Protein AF-W0E7R6-F1 (afdb_monomer)

Solvent-accessible surface area (backbone atoms only — not comparable to full-atom values): 9483 Å² total; per-residue (Å²): 138,83,88,79,89,76,79,80,76,83,87,79,78,80,68,83,80,80,85,75,80,86,78,74,69,91,85,63,56,44,50,72,68,55,44,54,51,29,25,47,52,13,27,52,51,35,54,51,39,49,75,72,66,55,73,64,47,74,56,85,66,81,79,72,87,67,86,76,75,93,72,76,74,53,63,66,50,44,25,58,71,44,49,70,59,54,39,15,48,27,22,20,48,49,38,20,30,76,75,73,31,40,31,36,28,52,59,56,49,50,50,53,31,33,68,71,40,60,88,31,48,89,31,56,47,56,59,77,74,78,72,80,72,61,76,84,70,64,71,76,74,82,77,77,77,81,83,77,81,80,128

Nearest PDB structures (foldseek):
  1j33-assembly1_A-2  TM=8.269E-01  e=1.318E-03  Thermus thermophilus HB8
  1wx1-assembly1_B  TM=8.005E-01  e=2.450E-03  Thermus thermophilus HB8
  1jh8-assembly1_A  TM=7.109E-01  e=4.554E-03  Salmonella enterica
  4hdr-assembly2_C  TM=8.145E-01  e=2.470E-02  Sporomusa ovata
  1d0s-assembly1_A  TM=7.111E-01  e=1.256E-02  Salmonella enterica subsp. enterica serovar Typhimurium

Structure (mmCIF, N/CA/C/O backbone):
data_AF-W0E7R6-F1
#
_entry.id   AF-W0E7R6-F1
#
loop_
_atom_site.group_PDB
_atom_site.id
_atom_site.type_symbol
_atom_site.label_atom_id
_atom_site.label_alt_id
_atom_site.label_comp_id
_atom_site.label_asym_id
_atom_site.label_entity_id
_atom_site.label_seq_id
_atom_site.pdbx_PDB_ins_code
_atom_site.Cartn_x
_atom_site.Cartn_y
_atom_site.Cartn_z
_atom_site.occupancy
_atom_site.B_iso_or_equiv
_atom_site.auth_seq_id
_atom_site.auth_comp_id
_atom_site.auth_asym_id
_atom_site.auth_atom_id
_atom_site.pdbx_PDB_model_num
ATOM 1 N N . MET A 1 1 ? -29.277 -18.751 40.212 1.00 41.56 1 MET A N 1
ATOM 2 C CA . MET A 1 1 ? -27.862 -18.959 39.839 1.00 41.56 1 MET A CA 1
ATOM 3 C C . MET A 1 1 ? -27.821 -19.212 38.341 1.00 41.56 1 MET A C 1
ATOM 5 O O . MET A 1 1 ? -28.223 -20.283 37.914 1.00 41.56 1 MET A O 1
ATOM 9 N N . THR A 1 2 ? -27.460 -18.199 37.554 1.00 56.56 2 THR A N 1
ATOM 10 C CA . THR A 1 2 ? -27.067 -18.330 36.137 1.00 56.56 2 THR A CA 1
ATOM 11 C C . THR A 1 2 ? -25.556 -18.601 36.065 1.00 56.56 2 THR A C 1
ATOM 13 O O . THR A 1 2 ? -24.846 -18.342 37.041 1.00 56.56 2 THR A O 1
ATOM 16 N N . PRO A 1 3 ? -25.067 -19.173 34.956 1.00 49.69 3 PRO A N 1
ATOM 17 C CA . PRO A 1 3 ? -24.481 -18.321 33.916 1.00 49.69 3 PRO A CA 1
ATOM 18 C C . PRO A 1 3 ? -25.019 -18.713 32.526 1.00 49.69 3 PRO A C 1
ATOM 20 O O . PRO A 1 3 ? -25.119 -19.885 32.195 1.00 49.69 3 PRO A O 1
ATOM 23 N N . SER A 1 4 ? -25.593 -17.768 31.786 1.00 41.28 4 SER A N 1
ATOM 24 C CA . SER A 1 4 ? -24.897 -16.843 30.877 1.00 41.28 4 SER A CA 1
ATOM 25 C C . SER A 1 4 ? -24.752 -17.464 29.484 1.00 41.28 4 SER A C 1
ATOM 27 O O . SER A 1 4 ? -23.728 -18.058 29.160 1.00 41.28 4 SER A O 1
ATOM 29 N N . ASP A 1 5 ? -25.810 -17.309 28.683 1.00 49.03 5 ASP A N 1
ATOM 30 C CA . ASP A 1 5 ? -25.756 -17.435 27.227 1.00 49.03 5 ASP A CA 1
ATOM 31 C C . ASP A 1 5 ? -24.702 -16.462 26.693 1.00 49.03 5 ASP A C 1
ATOM 33 O O . ASP A 1 5 ? -24.794 -15.247 26.884 1.00 49.03 5 ASP A O 1
ATOM 37 N N . VAL A 1 6 ? -23.669 -17.006 26.056 1.00 52.47 6 VAL A N 1
ATOM 38 C CA . VAL A 1 6 ? -22.661 -16.229 25.337 1.00 52.47 6 VAL A CA 1
ATOM 39 C C . VAL A 1 6 ? -23.194 -16.017 23.918 1.00 52.47 6 VAL A C 1
ATOM 41 O O . VAL A 1 6 ? -23.396 -17.006 23.210 1.00 52.47 6 VAL A O 1
ATOM 44 N N . PRO A 1 7 ? -23.440 -14.775 23.465 1.00 40.62 7 PRO A N 1
ATOM 45 C CA . PRO A 1 7 ? -23.786 -14.543 22.073 1.00 40.62 7 PRO A CA 1
ATOM 46 C C . PRO A 1 7 ? -22.563 -14.827 21.196 1.00 40.62 7 PRO A C 1
ATOM 48 O O . PRO A 1 7 ? -21.450 -14.391 21.489 1.00 40.62 7 PRO A O 1
ATOM 51 N N . ALA A 1 8 ? -22.780 -15.585 20.123 1.00 42.00 8 ALA A N 1
ATOM 52 C CA . ALA A 1 8 ? -21.781 -15.852 19.102 1.00 42.00 8 ALA A CA 1
ATOM 53 C C . ALA A 1 8 ? -21.306 -14.530 18.477 1.00 42.00 8 ALA A C 1
ATOM 55 O O . ALA A 1 8 ? -22.084 -13.806 17.856 1.00 42.00 8 ALA A O 1
ATOM 56 N N . GLU A 1 9 ? -20.022 -14.233 18.665 1.00 37.28 9 GLU A N 1
ATOM 57 C CA . GLU A 1 9 ? -19.301 -13.143 18.010 1.00 37.28 9 GLU A CA 1
ATOM 58 C C . GLU A 1 9 ? -19.520 -13.188 16.483 1.00 37.28 9 GLU A C 1
ATOM 60 O O . GLU A 1 9 ? -19.423 -14.264 15.875 1.00 37.28 9 GLU A O 1
ATOM 65 N N . PRO A 1 10 ? -19.790 -12.050 15.820 1.00 39.72 10 PRO A N 1
ATOM 66 C CA . PRO A 1 10 ? -19.923 -12.019 14.374 1.00 39.72 10 PRO A CA 1
ATOM 67 C C . PRO A 1 10 ? -18.563 -12.296 13.719 1.00 39.72 10 PRO A C 1
ATOM 69 O O . PRO A 1 10 ? -17.636 -11.489 13.781 1.00 39.72 10 PRO A O 1
ATOM 72 N N . SER A 1 11 ? -18.461 -13.444 13.044 1.00 41.44 11 SER A N 1
ATOM 73 C CA . SER A 1 11 ? -17.410 -13.733 12.064 1.00 41.44 11 SER A CA 1
ATOM 74 C C . SER A 1 11 ? -17.507 -12.751 10.894 1.00 41.44 11 SER A C 1
ATOM 76 O O . SER A 1 11 ? -18.107 -13.047 9.868 1.00 41.44 11 SER A O 1
ATOM 78 N N . ALA A 1 12 ? -16.914 -11.571 11.047 1.00 40.44 12 ALA A N 1
ATOM 79 C CA . ALA A 1 12 ? -16.704 -10.606 9.976 1.00 40.44 12 ALA A CA 1
ATOM 80 C C . ALA A 1 12 ? -15.222 -10.626 9.572 1.00 40.44 12 ALA A C 1
ATOM 82 O O . ALA A 1 12 ? -14.457 -9.705 9.847 1.00 40.44 12 ALA A O 1
ATOM 83 N N . LEU A 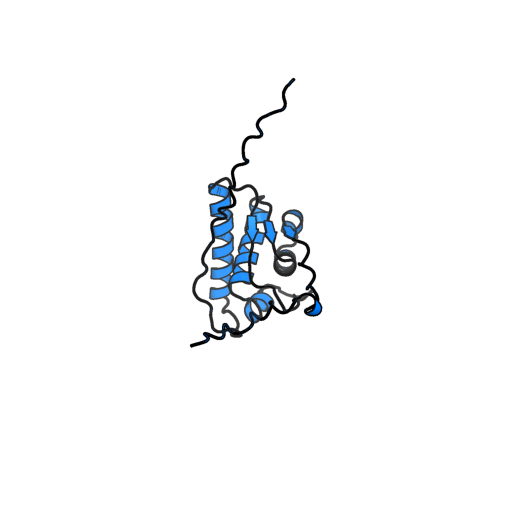1 13 ? -14.805 -11.729 8.950 1.00 40.12 13 LEU A N 1
ATOM 84 C CA . LEU A 1 13 ? -13.530 -11.845 8.237 1.00 40.12 13 LEU A CA 1
ATOM 85 C C . LEU A 1 13 ? -13.770 -11.951 6.726 1.00 40.12 13 LEU A C 1
ATOM 87 O O . LEU A 1 13 ? -13.027 -12.638 6.035 1.00 40.12 13 LEU A O 1
ATOM 91 N N . ASP A 1 14 ? -14.772 -11.256 6.189 1.00 41.34 14 ASP A N 1
ATOM 92 C CA . ASP A 1 14 ? -14.827 -11.005 4.747 1.00 41.34 14 ASP A CA 1
ATOM 93 C C . ASP A 1 14 ? -13.945 -9.795 4.435 1.00 41.34 14 ASP A C 1
ATOM 95 O O . ASP A 1 14 ? -14.391 -8.674 4.199 1.00 41.34 14 ASP A O 1
ATOM 99 N N . GLY A 1 15 ? -12.633 -10.031 4.508 1.00 46.69 15 GLY A N 1
ATOM 100 C CA . GLY A 1 15 ? -11.649 -9.120 3.947 1.00 46.69 15 GLY A CA 1
ATOM 101 C C . GLY A 1 15 ? -11.853 -9.072 2.438 1.00 46.69 15 GLY A C 1
ATOM 102 O O . GLY A 1 15 ? -11.658 -10.078 1.758 1.00 46.69 15 GLY A O 1
ATOM 103 N N . GLU A 1 16 ? -12.263 -7.914 1.924 1.00 44.69 16 GLU A N 1
ATOM 104 C CA . GLU A 1 16 ? -12.416 -7.664 0.493 1.00 44.69 16 GLU A CA 1
ATOM 105 C C . GLU A 1 16 ? -11.122 -8.067 -0.239 1.00 44.69 16 GLU A C 1
ATOM 107 O O . GLU A 1 16 ? -10.077 -7.421 -0.119 1.00 44.69 16 GLU A O 1
ATOM 112 N N . ARG A 1 17 ? -11.165 -9.191 -0.967 1.00 49.44 17 ARG A N 1
ATOM 113 C CA . ARG A 1 17 ? -10.027 -9.673 -1.757 1.00 49.44 17 ARG A CA 1
ATOM 114 C C . ARG A 1 17 ? -9.927 -8.836 -3.019 1.00 49.44 17 ARG A C 1
ATOM 116 O O . ARG A 1 17 ? -10.751 -8.945 -3.923 1.00 49.44 17 ARG A O 1
ATOM 123 N N . ILE A 1 18 ? -8.880 -8.029 -3.099 1.00 48.62 18 ILE A N 1
ATOM 124 C CA . ILE A 1 18 ? -8.584 -7.231 -4.285 1.00 48.62 18 ILE A CA 1
ATOM 125 C C . ILE A 1 18 ? -7.829 -8.117 -5.277 1.00 48.62 18 ILE A C 1
ATOM 127 O O . ILE A 1 18 ? -6.678 -8.484 -5.044 1.00 48.62 18 ILE A O 1
ATOM 131 N N . ALA A 1 19 ? -8.491 -8.485 -6.374 1.00 43.50 19 ALA A N 1
ATOM 132 C CA . ALA A 1 19 ? -7.870 -9.212 -7.475 1.00 43.50 19 ALA A CA 1
ATOM 133 C C . ALA A 1 19 ? -6.962 -8.269 -8.284 1.00 43.50 19 ALA A C 1
ATOM 135 O O . ALA A 1 19 ? -7.398 -7.207 -8.729 1.00 43.50 19 ALA A O 1
ATOM 136 N N . LEU A 1 20 ? -5.696 -8.651 -8.463 1.00 49.41 20 LEU A N 1
ATOM 137 C CA . LEU A 1 20 ? -4.728 -7.914 -9.277 1.00 49.41 20 LEU A CA 1
ATOM 138 C C . LEU A 1 20 ? -4.743 -8.428 -10.730 1.00 49.41 20 LEU A C 1
ATOM 140 O O . LEU A 1 20 ? -4.962 -9.623 -10.937 1.00 49.41 20 LEU A O 1
ATOM 144 N N . PRO A 1 21 ? -4.516 -7.557 -11.735 1.00 46.50 21 PRO A N 1
ATOM 145 C CA . PRO A 1 21 ? -4.488 -7.952 -13.145 1.00 46.50 21 PRO A CA 1
ATOM 146 C C . PRO A 1 21 ? -3.354 -8.947 -13.451 1.00 46.50 21 PRO A C 1
ATOM 148 O O . PRO A 1 21 ? -2.295 -8.892 -12.824 1.00 46.50 21 PRO A O 1
ATOM 151 N N . GLU A 1 22 ? -3.587 -9.837 -14.427 1.00 48.56 22 GLU A N 1
ATOM 152 C CA . GLU A 1 22 ? -2.723 -10.979 -14.776 1.00 48.56 22 GLU A CA 1
ATOM 153 C C . GLU A 1 22 ? -1.222 -10.636 -14.867 1.00 48.56 22 GLU A C 1
ATOM 155 O O . GLU A 1 22 ? -0.784 -9.664 -15.502 1.00 48.56 22 GLU A O 1
ATOM 160 N N . CYS A 1 23 ? -0.425 -11.469 -14.191 1.00 45.69 23 CYS A N 1
ATOM 161 C CA . CYS A 1 23 ? 1.013 -11.308 -14.021 1.00 45.69 23 CYS A CA 1
ATOM 162 C C . CYS A 1 23 ? 1.773 -11.358 -15.355 1.00 45.69 23 CYS A C 1
ATOM 164 O O . CYS A 1 23 ? 1.506 -12.184 -16.224 1.00 45.69 23 CYS A O 1
ATOM 166 N N . ALA A 1 24 ? 2.788 -10.497 -15.484 1.00 46.16 24 ALA A N 1
ATOM 167 C CA . ALA A 1 24 ? 3.854 -10.685 -16.467 1.00 46.16 24 ALA A CA 1
ATOM 168 C C . ALA A 1 24 ? 4.562 -12.032 -16.216 1.00 46.16 24 ALA A C 1
ATOM 170 O O . ALA A 1 24 ? 4.572 -12.491 -15.069 1.00 46.16 24 ALA A O 1
ATOM 171 N N . PRO A 1 25 ? 5.198 -12.647 -17.231 1.00 48.94 25 PRO A N 1
ATOM 172 C CA . PRO A 1 25 ? 6.024 -13.829 -17.008 1.00 48.94 25 PRO A CA 1
ATOM 173 C C . PRO A 1 25 ? 7.058 -13.568 -15.901 1.00 48.94 25 PRO A C 1
ATOM 175 O O . PRO A 1 25 ? 7.732 -12.533 -15.897 1.00 48.94 25 PRO A O 1
ATOM 178 N N . CYS A 1 26 ? 7.160 -14.506 -14.952 1.00 47.03 26 CYS A N 1
ATOM 179 C CA . CYS A 1 26 ? 8.112 -14.447 -13.844 1.00 47.03 26 CYS A CA 1
ATOM 180 C C . CYS A 1 26 ? 9.526 -14.135 -14.356 1.00 47.03 26 CYS A C 1
ATOM 182 O O . CYS A 1 26 ? 10.082 -14.897 -15.143 1.00 47.03 26 CYS A O 1
ATOM 184 N N . GLY A 1 27 ? 10.119 -13.041 -13.872 1.00 53.78 27 GLY A N 1
ATOM 185 C CA . GLY A 1 27 ? 11.524 -12.698 -14.118 1.00 53.78 27 GLY A CA 1
ATOM 186 C C . GLY A 1 27 ? 11.774 -11.587 -15.140 1.00 53.78 27 GLY A C 1
ATOM 187 O O . GLY A 1 27 ? 12.916 -11.153 -15.269 1.00 53.78 27 GLY A O 1
ATOM 188 N N . ALA A 1 28 ? 10.747 -11.076 -15.826 1.00 64.38 28 ALA A N 1
ATOM 189 C CA . ALA A 1 28 ? 10.887 -9.845 -16.601 1.00 64.38 28 ALA A CA 1
ATOM 190 C C . ALA A 1 28 ? 10.813 -8.625 -15.668 1.00 64.38 28 ALA A C 1
ATOM 192 O O . ALA A 1 28 ? 9.855 -8.484 -14.907 1.00 64.38 28 ALA A O 1
ATOM 193 N N . ALA A 1 29 ? 11.809 -7.737 -15.737 1.00 78.94 29 ALA A N 1
ATOM 194 C CA . ALA A 1 29 ? 11.764 -6.466 -15.020 1.00 78.94 29 ALA A CA 1
ATOM 195 C C . ALA A 1 29 ? 10.513 -5.665 -15.429 1.00 78.94 29 ALA A C 1
ATOM 197 O O . ALA A 1 29 ? 10.152 -5.601 -16.607 1.00 78.94 29 ALA A O 1
ATOM 198 N N . LEU A 1 30 ? 9.852 -5.044 -14.456 1.00 83.00 30 LEU A N 1
ATOM 199 C CA . LEU A 1 30 ? 8.728 -4.148 -14.684 1.00 83.00 30 LEU A CA 1
ATOM 200 C C . LEU A 1 30 ? 9.221 -2.874 -15.378 1.00 83.00 30 LEU A C 1
ATOM 202 O O . LEU A 1 30 ? 10.218 -2.272 -14.977 1.00 83.00 30 LEU A O 1
ATOM 206 N N . SER A 1 31 ? 8.488 -2.425 -16.399 1.00 88.44 31 SER A N 1
ATOM 207 C CA . SER A 1 31 ? 8.663 -1.068 -16.915 1.00 88.44 31 SER A CA 1
ATOM 208 C C . SER A 1 31 ? 8.270 -0.047 -15.843 1.00 88.44 31 SER A C 1
ATOM 210 O O . SER A 1 31 ? 7.421 -0.334 -14.997 1.00 88.44 31 SER A O 1
ATOM 212 N N . VAL A 1 32 ? 8.838 1.162 -15.910 1.00 87.75 32 VAL A N 1
ATOM 213 C CA . VAL A 1 32 ? 8.491 2.275 -15.001 1.00 87.75 32 VAL A CA 1
ATOM 214 C C . VAL A 1 32 ? 6.978 2.500 -14.976 1.00 87.75 32 VAL A C 1
ATOM 216 O O . VAL A 1 32 ? 6.369 2.508 -13.915 1.00 87.75 32 VAL A O 1
ATOM 219 N N . HIS A 1 33 ? 6.348 2.535 -16.153 1.00 90.62 33 HIS A N 1
ATOM 220 C CA . HIS A 1 33 ? 4.898 2.678 -16.256 1.00 90.62 33 HIS A CA 1
ATOM 221 C C . HIS A 1 33 ? 4.133 1.572 -15.511 1.00 90.62 33 HIS A C 1
ATOM 223 O O . HIS A 1 33 ? 3.175 1.852 -14.794 1.00 90.62 33 HIS A O 1
ATOM 229 N N . ARG A 1 34 ? 4.551 0.305 -15.645 1.00 89.62 34 ARG A N 1
ATOM 230 C CA . ARG A 1 34 ? 3.877 -0.810 -14.965 1.00 89.62 34 ARG A CA 1
ATOM 231 C C . ARG A 1 34 ? 4.092 -0.758 -13.453 1.00 89.62 34 ARG A C 1
ATOM 233 O O . ARG A 1 34 ? 3.166 -1.075 -12.712 1.00 89.62 34 ARG A O 1
ATOM 240 N N . LEU A 1 35 ? 5.276 -0.338 -13.007 1.00 90.81 35 LEU A N 1
ATOM 241 C CA . LEU A 1 35 ? 5.565 -0.090 -11.596 1.00 90.81 35 LEU A CA 1
ATOM 242 C C . LEU A 1 35 ? 4.610 0.970 -11.019 1.00 90.81 35 LEU A C 1
ATOM 244 O O . LEU A 1 35 ? 3.956 0.706 -10.011 1.00 90.81 35 LEU A O 1
ATOM 248 N N . ASP A 1 36 ? 4.461 2.112 -11.693 1.00 92.62 36 ASP A N 1
ATOM 249 C CA . ASP A 1 36 ? 3.591 3.213 -11.254 1.00 92.62 36 ASP A CA 1
ATOM 250 C C . ASP A 1 36 ? 2.112 2.812 -11.206 1.00 92.62 36 ASP A C 1
ATOM 252 O O . ASP A 1 36 ? 1.389 3.157 -10.263 1.00 92.62 36 ASP A O 1
ATOM 256 N N . VAL A 1 37 ? 1.658 2.037 -12.198 1.00 95.50 37 VAL A N 1
ATOM 257 C CA . VAL A 1 37 ? 0.298 1.481 -12.227 1.00 95.50 37 VAL A CA 1
ATOM 258 C C . VAL A 1 37 ? 0.067 0.570 -11.022 1.00 95.50 37 VAL A C 1
ATOM 260 O O . VAL A 1 37 ? -0.946 0.710 -10.339 1.00 95.50 37 VAL A O 1
ATOM 263 N N . LEU A 1 38 ? 1.002 -0.331 -10.716 1.00 94.06 38 LEU A N 1
ATOM 264 C CA . LEU A 1 38 ? 0.871 -1.261 -9.591 1.00 94.06 38 LEU A CA 1
ATOM 265 C C . LEU A 1 38 ? 0.884 -0.541 -8.238 1.00 94.06 38 LEU A C 1
ATOM 267 O O . LEU A 1 38 ? 0.036 -0.825 -7.390 1.00 94.06 38 LEU A O 1
ATOM 271 N N . LEU A 1 39 ? 1.775 0.438 -8.055 1.00 94.19 39 LEU A N 1
ATOM 272 C CA . LEU A 1 39 ? 1.777 1.297 -6.867 1.00 94.19 39 LEU A CA 1
ATOM 273 C C . LEU A 1 39 ? 0.438 2.034 -6.719 1.00 94.19 39 LEU A C 1
ATOM 275 O O . LEU A 1 39 ? -0.136 2.073 -5.628 1.00 94.19 39 LEU A O 1
ATOM 279 N N . SER A 1 40 ? -0.098 2.561 -7.823 1.00 96.44 40 SER A N 1
ATOM 280 C CA . SER A 1 40 ? -1.389 3.254 -7.835 1.00 96.44 40 SER A CA 1
ATOM 281 C C . SER A 1 40 ? -2.557 2.329 -7.502 1.00 96.44 40 SER A C 1
ATOM 283 O O . SER A 1 40 ? -3.453 2.741 -6.771 1.00 9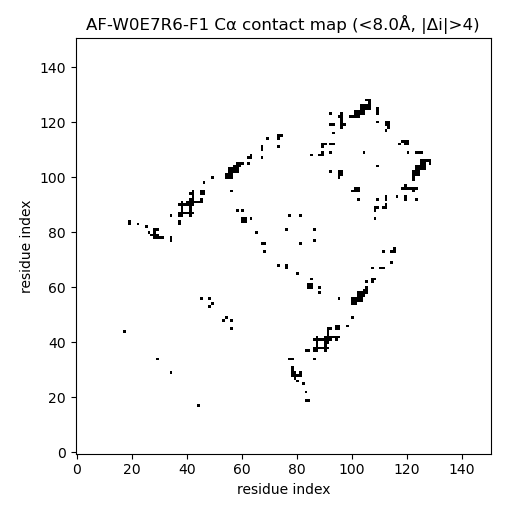6.44 40 SER A O 1
ATOM 285 N N . ILE A 1 41 ? -2.554 1.077 -7.970 1.00 95.94 41 ILE A N 1
ATOM 286 C CA . ILE A 1 41 ? -3.573 0.084 -7.596 1.00 95.94 41 ILE A CA 1
ATOM 287 C C . ILE A 1 41 ? -3.581 -0.124 -6.076 1.00 95.94 41 ILE A C 1
ATOM 289 O O . ILE A 1 41 ? -4.641 -0.067 -5.451 1.00 95.94 41 ILE A O 1
ATOM 293 N N . GLY A 1 42 ? -2.402 -0.298 -5.474 1.00 95.75 42 GLY A N 1
ATOM 294 C CA . GLY A 1 42 ? -2.252 -0.400 -4.023 1.00 95.75 42 GLY A CA 1
ATOM 295 C C . GLY A 1 42 ? -2.780 0.822 -3.274 1.00 95.75 42 GLY A C 1
ATOM 296 O O . GLY A 1 42 ? -3.510 0.696 -2.291 1.00 95.75 42 GLY A O 1
ATOM 297 N N . ARG A 1 43 ? -2.460 2.019 -3.768 1.00 97.25 43 ARG A N 1
ATOM 298 C CA . ARG A 1 43 ? -2.961 3.273 -3.198 1.00 97.25 43 ARG A CA 1
ATOM 299 C C . ARG A 1 43 ? -4.488 3.349 -3.238 1.00 97.25 43 ARG A C 1
ATOM 301 O O . ARG A 1 43 ? -5.107 3.556 -2.197 1.00 97.25 43 ARG A O 1
ATOM 308 N N . HIS A 1 44 ? -5.094 3.112 -4.401 1.00 97.62 44 HIS A N 1
ATOM 309 C CA . HIS A 1 44 ? -6.551 3.131 -4.548 1.00 97.62 44 HIS A CA 1
ATOM 310 C C . HIS A 1 44 ? -7.229 2.097 -3.637 1.00 97.62 44 HIS A C 1
ATOM 312 O O . HIS A 1 44 ? -8.300 2.354 -3.093 1.00 97.62 44 HIS A O 1
ATOM 318 N N . ALA A 1 45 ? -6.605 0.937 -3.421 1.00 95.31 45 ALA A N 1
ATOM 319 C CA . ALA A 1 45 ? -7.095 -0.052 -2.467 1.00 95.31 45 ALA A CA 1
ATOM 320 C C . ALA A 1 45 ? -7.188 0.502 -1.033 1.00 95.31 45 ALA A C 1
ATOM 322 O O . ALA A 1 45 ? -8.231 0.358 -0.395 1.00 95.31 45 ALA A O 1
ATOM 323 N N . ALA A 1 46 ? -6.137 1.169 -0.544 1.00 96.38 46 ALA A N 1
ATOM 324 C CA . ALA A 1 46 ? -6.130 1.778 0.787 1.00 96.38 46 ALA A CA 1
ATOM 325 C C . ALA A 1 46 ? -7.170 2.906 0.915 1.00 96.38 46 ALA A C 1
ATOM 327 O O . ALA A 1 46 ? -7.879 2.987 1.919 1.00 96.38 46 ALA A O 1
ATOM 328 N N . GLU A 1 47 ? -7.292 3.746 -0.114 1.00 97.50 47 GLU A N 1
ATOM 329 C CA . GLU A 1 47 ? -8.269 4.839 -0.165 1.00 97.50 47 GLU A CA 1
ATOM 330 C C . GLU A 1 47 ? -9.709 4.305 -0.109 1.00 97.50 47 GLU A C 1
ATOM 332 O O . GLU A 1 47 ? -10.511 4.773 0.701 1.00 97.50 47 GLU A O 1
ATOM 337 N N . ARG A 1 48 ? -10.030 3.269 -0.896 1.00 96.62 48 ARG A N 1
ATOM 338 C CA . ARG A 1 48 ? -11.356 2.627 -0.862 1.00 96.62 48 ARG A CA 1
ATOM 339 C C . ARG A 1 48 ? -11.655 2.003 0.494 1.00 96.62 48 ARG A C 1
ATOM 341 O O . ARG A 1 48 ? -12.742 2.209 1.022 1.00 96.62 48 ARG A O 1
ATOM 348 N N . ALA A 1 49 ? -10.689 1.305 1.089 1.00 94.94 49 ALA A N 1
ATOM 349 C CA . ALA A 1 49 ? -10.866 0.722 2.414 1.00 94.94 49 ALA A CA 1
ATOM 350 C C . ALA A 1 49 ? -11.135 1.800 3.478 1.00 94.94 49 ALA A C 1
ATOM 352 O O . ALA A 1 49 ? -12.008 1.630 4.329 1.00 94.94 49 ALA A O 1
ATOM 353 N N . ARG A 1 50 ? -10.452 2.950 3.397 1.00 94.75 50 ARG A N 1
ATOM 354 C CA . ARG A 1 50 ? -10.727 4.090 4.279 1.00 94.75 50 ARG A CA 1
ATOM 355 C C . ARG A 1 50 ? -12.148 4.623 4.099 1.00 94.75 50 ARG A C 1
ATOM 357 O O . ARG A 1 50 ? -12.818 4.872 5.099 1.00 94.75 50 ARG A O 1
ATOM 364 N N . LEU A 1 51 ? -12.607 4.788 2.858 1.00 96.12 51 LEU A N 1
ATOM 365 C CA . LEU A 1 51 ? -13.974 5.232 2.560 1.00 96.12 51 LEU A CA 1
ATOM 366 C C . LEU A 1 51 ? -15.031 4.232 3.048 1.00 96.12 51 LEU A C 1
ATOM 368 O O . LEU A 1 51 ? -16.099 4.645 3.488 1.00 96.12 51 LEU A O 1
ATOM 372 N N . ALA A 1 52 ? -14.712 2.938 3.041 1.00 96.06 52 ALA A N 1
ATOM 373 C CA . ALA A 1 52 ? -15.558 1.879 3.588 1.00 96.06 52 ALA A CA 1
ATOM 374 C C . ALA A 1 52 ? -15.557 1.811 5.131 1.00 96.06 52 ALA A C 1
ATOM 376 O O . ALA A 1 52 ? -16.222 0.954 5.706 1.00 96.06 52 ALA A O 1
ATOM 377 N N . GLY A 1 53 ? -14.817 2.687 5.822 1.00 94.62 53 GLY A N 1
ATOM 378 C CA . GLY A 1 53 ? -14.743 2.703 7.286 1.00 94.62 53 GLY A CA 1
ATOM 379 C C . GLY A 1 53 ? -13.829 1.628 7.884 1.00 94.62 53 GLY A C 1
ATOM 380 O O . GLY A 1 53 ? -13.893 1.368 9.086 1.00 94.62 53 GLY A O 1
ATOM 381 N N . VAL A 1 54 ? -12.959 1.006 7.081 1.00 94.00 54 VAL A N 1
ATOM 382 C CA . VAL A 1 54 ? -11.994 0.012 7.566 1.00 94.00 54 VAL A CA 1
ATOM 383 C C . VAL A 1 54 ? -10.949 0.685 8.457 1.00 94.00 54 VAL A C 1
ATOM 385 O O . VAL A 1 54 ? -10.340 1.687 8.085 1.00 94.00 54 VAL A O 1
ATOM 388 N N . VAL A 1 55 ? -10.700 0.099 9.631 1.00 87.94 55 VAL A N 1
ATOM 389 C CA . VAL A 1 55 ? -9.757 0.630 10.636 1.00 87.94 55 VAL A CA 1
ATOM 390 C C . VAL A 1 55 ? -8.349 0.035 10.540 1.00 87.94 55 VAL A C 1
ATOM 392 O O . VAL A 1 55 ? -7.381 0.630 11.020 1.00 87.94 55 VAL A O 1
ATOM 395 N N . ARG A 1 56 ? -8.212 -1.146 9.926 1.00 91.88 56 ARG A N 1
ATOM 396 C CA . ARG A 1 56 ? -6.938 -1.854 9.767 1.00 91.88 56 ARG A CA 1
ATOM 397 C C . ARG A 1 56 ? -6.929 -2.670 8.481 1.00 91.88 56 ARG A C 1
ATOM 399 O O . ARG A 1 56 ? -7.893 -3.361 8.176 1.00 91.88 56 ARG A O 1
ATOM 406 N N . LEU A 1 57 ? -5.810 -2.622 7.771 1.00 93.12 57 LEU A N 1
ATOM 407 C CA . LEU A 1 57 ? -5.562 -3.395 6.561 1.00 93.12 57 LEU A CA 1
ATOM 408 C C . LEU A 1 57 ? -4.705 -4.616 6.874 1.00 93.12 57 LEU A C 1
ATOM 410 O O . LEU A 1 57 ? -3.794 -4.556 7.702 1.00 93.12 57 LEU A O 1
ATOM 414 N N . ARG A 1 58 ? -4.957 -5.709 6.158 1.00 91.38 58 ARG A N 1
ATOM 415 C CA . ARG A 1 58 ? -4.083 -6.878 6.131 1.00 91.38 58 ARG A CA 1
ATOM 416 C C . ARG A 1 58 ? -3.724 -7.172 4.683 1.00 91.38 58 ARG A C 1
ATOM 418 O O . ARG A 1 58 ? -4.602 -7.461 3.878 1.00 91.38 58 ARG A O 1
ATOM 425 N N . GLY A 1 59 ? -2.443 -7.054 4.358 1.00 85.56 59 GLY A N 1
ATOM 426 C CA . GLY A 1 59 ? -1.928 -7.372 3.033 1.00 85.56 59 GLY A CA 1
ATOM 427 C C . GLY A 1 59 ? -1.410 -8.802 2.993 1.00 85.56 59 GLY A C 1
ATOM 428 O O . GLY A 1 59 ? -0.492 -9.144 3.739 1.00 85.56 59 GLY A O 1
ATOM 429 N N . GLU A 1 60 ? -1.977 -9.620 2.111 1.00 81.88 60 GLU A N 1
ATOM 430 C CA . GLU A 1 60 ? -1.498 -10.974 1.835 1.00 81.88 60 GLU A CA 1
ATOM 431 C C . GLU A 1 60 ? -0.907 -11.026 0.429 1.00 81.88 60 GLU A C 1
ATOM 433 O O . GLU A 1 60 ? -1.501 -10.539 -0.530 1.00 81.88 60 GLU A O 1
ATOM 438 N N . GLY A 1 61 ? 0.284 -11.602 0.308 1.00 68.75 61 GLY A N 1
ATOM 439 C CA . GLY A 1 61 ? 0.991 -11.696 -0.958 1.00 68.75 61 GLY A CA 1
ATOM 440 C C . GLY A 1 61 ? 2.102 -12.735 -0.903 1.00 68.75 61 GLY A C 1
ATOM 441 O O . GLY A 1 61 ? 2.394 -13.274 0.169 1.00 68.75 61 GLY A O 1
ATOM 442 N N . PRO A 1 62 ? 2.712 -13.049 -2.054 1.00 63.72 62 PRO A N 1
ATOM 443 C CA . PRO A 1 62 ? 3.794 -14.013 -2.120 1.00 63.72 62 PRO A CA 1
ATOM 444 C C . PRO A 1 62 ? 4.947 -13.570 -1.216 1.00 63.72 62 PRO A C 1
ATOM 446 O O . PRO A 1 62 ? 5.351 -12.406 -1.212 1.00 63.72 62 PRO A O 1
ATOM 449 N N . LEU A 1 63 ? 5.484 -14.523 -0.450 1.00 60.06 63 LEU A N 1
ATOM 450 C CA . LEU A 1 63 ? 6.659 -14.294 0.381 1.00 60.06 63 LEU A CA 1
ATOM 451 C C . LEU A 1 63 ? 7.819 -13.860 -0.516 1.00 60.06 63 LEU A C 1
ATOM 453 O O . LEU A 1 63 ? 8.266 -14.609 -1.391 1.00 60.06 63 LEU A O 1
ATOM 457 N N . LEU A 1 64 ? 8.323 -12.657 -0.278 1.00 60.91 64 LEU A N 1
ATOM 458 C CA . LEU A 1 64 ? 9.526 -12.156 -0.924 1.00 60.91 64 LEU A CA 1
ATOM 459 C C . LEU A 1 64 ? 10.705 -13.044 -0.518 1.00 60.91 64 LEU A C 1
ATOM 461 O O . LEU A 1 64 ? 11.163 -13.014 0.624 1.00 60.91 64 LEU A O 1
ATOM 465 N N . ARG A 1 65 ? 11.209 -13.836 -1.465 1.00 56.53 65 ARG A N 1
ATOM 466 C CA . ARG A 1 65 ? 12.414 -14.659 -1.265 1.00 56.53 65 ARG A CA 1
ATOM 467 C C . ARG A 1 65 ? 13.713 -13.890 -1.510 1.00 56.53 65 ARG A C 1
ATOM 469 O O . ARG A 1 65 ? 14.785 -14.411 -1.223 1.00 56.53 65 ARG A O 1
ATOM 476 N N . VAL A 1 66 ? 13.625 -12.672 -2.045 1.00 58.25 66 VAL A N 1
ATOM 477 C CA . VAL A 1 66 ? 14.779 -11.849 -2.427 1.00 58.25 66 VAL A CA 1
ATOM 478 C C . VAL A 1 66 ? 15.020 -10.766 -1.378 1.00 58.25 66 VAL A C 1
ATOM 480 O O . VAL A 1 66 ? 14.086 -10.103 -0.924 1.00 58.25 66 VAL A O 1
ATOM 483 N N . ALA A 1 67 ? 16.283 -10.589 -0.988 1.00 59.75 67 ALA A N 1
ATOM 484 C CA . ALA A 1 67 ? 16.688 -9.556 -0.045 1.00 59.75 67 ALA A CA 1
ATOM 485 C C . ALA A 1 67 ? 16.453 -8.154 -0.632 1.00 59.75 67 ALA A C 1
ATOM 487 O O . ALA A 1 67 ? 16.846 -7.862 -1.762 1.00 59.75 67 ALA A O 1
ATOM 488 N N . ILE A 1 68 ? 15.823 -7.287 0.160 1.00 65.06 68 ILE A N 1
ATOM 489 C CA . ILE A 1 68 ? 15.667 -5.865 -0.159 1.00 65.06 68 ILE A CA 1
ATOM 490 C C . ILE A 1 68 ? 16.989 -5.170 0.176 1.00 65.06 68 ILE A C 1
ATOM 492 O O . ILE A 1 68 ? 17.506 -5.392 1.276 1.00 65.06 68 ILE A O 1
ATOM 496 N N . PRO A 1 69 ? 17.552 -4.354 -0.728 1.00 63.22 69 PRO A N 1
ATOM 497 C CA . PRO A 1 69 ? 18.793 -3.645 -0.475 1.00 63.22 69 PRO A CA 1
ATOM 498 C C . PRO A 1 69 ? 18.603 -2.678 0.694 1.00 63.22 69 PRO A C 1
ATOM 500 O O . PRO A 1 69 ? 17.626 -1.934 0.746 1.00 63.22 69 PRO A O 1
ATOM 503 N N . LEU A 1 70 ? 19.547 -2.696 1.639 1.00 58.25 70 LEU A N 1
ATOM 504 C CA . LEU A 1 70 ? 19.551 -1.768 2.775 1.00 58.25 70 LEU A CA 1
ATOM 505 C C . LEU A 1 70 ? 19.861 -0.320 2.358 1.00 58.25 70 LEU A C 1
ATOM 507 O O . LEU A 1 70 ? 19.518 0.602 3.091 1.00 58.25 70 LEU A O 1
ATOM 511 N N . LEU A 1 71 ? 20.528 -0.129 1.216 1.00 58.62 71 LEU A N 1
ATOM 512 C CA . LEU A 1 71 ? 20.977 1.161 0.690 1.00 58.62 71 LEU A CA 1
ATOM 513 C C . LEU A 1 71 ? 20.731 1.238 -0.823 1.00 58.62 71 LEU A C 1
ATOM 515 O O . LEU A 1 71 ? 20.925 0.250 -1.533 1.00 58.62 71 LEU A O 1
ATOM 519 N N . GLY A 1 72 ? 20.366 2.426 -1.308 1.00 66.50 72 GLY A N 1
ATOM 520 C CA . GLY A 1 72 ? 20.143 2.726 -2.727 1.00 66.50 72 GLY A CA 1
ATOM 521 C C . GLY A 1 72 ? 18.712 3.169 -3.035 1.00 66.50 72 GLY A C 1
ATOM 522 O O . GLY A 1 72 ? 17.844 3.130 -2.167 1.00 66.50 72 GLY A O 1
ATOM 523 N N . ASP A 1 73 ? 18.479 3.603 -4.276 1.00 75.06 73 ASP A N 1
ATOM 524 C CA . ASP A 1 73 ? 17.139 3.954 -4.753 1.00 75.06 73 ASP A CA 1
ATOM 525 C C . ASP A 1 73 ? 16.252 2.689 -4.785 1.00 75.06 73 ASP A C 1
ATOM 527 O O . ASP A 1 73 ? 16.579 1.717 -5.485 1.00 75.06 73 ASP A O 1
ATOM 531 N N . PRO A 1 74 ? 15.151 2.652 -4.017 1.00 78.38 74 PRO A N 1
ATOM 532 C CA . PRO A 1 74 ? 14.307 1.473 -3.926 1.00 78.38 74 PRO A CA 1
ATOM 533 C C . PRO A 1 74 ? 13.417 1.262 -5.163 1.00 78.38 74 PRO A C 1
ATOM 535 O O . PRO A 1 74 ? 12.964 0.135 -5.387 1.00 78.38 74 PRO A O 1
ATOM 538 N N . TYR A 1 75 ? 13.193 2.286 -5.997 1.00 83.19 75 TYR A N 1
ATOM 539 C CA . TYR A 1 75 ? 12.363 2.166 -7.203 1.00 83.19 75 TYR A CA 1
ATOM 540 C C . TYR A 1 75 ? 12.992 1.245 -8.264 1.00 83.19 75 TYR A C 1
ATOM 542 O O . TYR A 1 75 ? 12.318 0.309 -8.702 1.00 83.19 75 TYR A O 1
ATOM 550 N N . PRO A 1 76 ? 14.281 1.387 -8.637 1.00 82.50 76 PRO A N 1
ATOM 551 C CA . PRO A 1 76 ? 14.965 0.432 -9.505 1.00 82.50 76 PRO A CA 1
ATOM 552 C C . PRO A 1 76 ? 14.982 -0.996 -8.961 1.00 82.50 76 PRO A C 1
ATOM 554 O O . PRO A 1 76 ? 14.934 -1.949 -9.741 1.00 82.50 76 PRO A O 1
ATOM 557 N N . TRP A 1 77 ? 15.064 -1.176 -7.638 1.00 82.88 77 TRP A N 1
ATOM 558 C CA . TRP A 1 77 ? 15.011 -2.515 -7.055 1.00 82.88 77 TRP A CA 1
ATOM 559 C C . TRP A 1 77 ? 13.626 -3.141 -7.225 1.00 82.88 77 TRP A C 1
ATOM 561 O O . TRP A 1 77 ? 13.545 -4.268 -7.719 1.00 82.88 77 TRP A O 1
ATOM 571 N N . LEU A 1 78 ? 12.559 -2.397 -6.906 1.00 82.81 78 LEU A N 1
ATOM 572 C CA . LEU A 1 78 ? 11.177 -2.827 -7.133 1.00 82.81 78 LEU A CA 1
ATOM 573 C C . LEU A 1 78 ? 10.901 -3.098 -8.612 1.00 82.81 78 LEU A C 1
ATOM 575 O O . LEU A 1 78 ? 10.271 -4.095 -8.933 1.00 82.81 78 LEU A O 1
ATOM 579 N N . ALA A 1 79 ? 11.407 -2.267 -9.522 1.00 84.00 79 ALA A N 1
ATOM 580 C CA . ALA A 1 79 ? 11.245 -2.498 -10.953 1.00 84.00 79 ALA A CA 1
ATOM 581 C C . ALA A 1 79 ? 11.897 -3.821 -11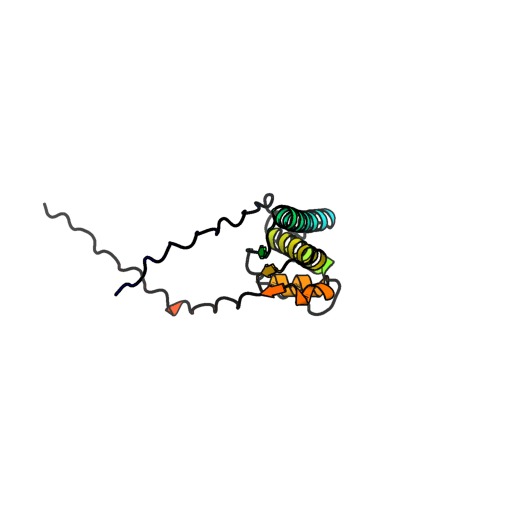.392 1.00 84.00 79 ALA A C 1
ATOM 583 O O . ALA A 1 79 ? 11.335 -4.563 -12.189 1.00 84.00 79 ALA A O 1
ATOM 584 N N . ARG A 1 80 ? 13.079 -4.151 -10.860 1.00 81.69 80 ARG A N 1
ATOM 585 C CA . ARG A 1 80 ? 13.833 -5.348 -11.267 1.00 81.69 80 ARG A CA 1
ATOM 586 C C . ARG A 1 80 ? 13.396 -6.641 -10.574 1.00 81.69 80 ARG A C 1
ATOM 588 O O . ARG A 1 80 ? 13.518 -7.702 -11.173 1.00 81.69 80 ARG A O 1
ATOM 595 N N . HIS A 1 81 ? 12.945 -6.566 -9.322 1.00 75.81 81 HIS A N 1
ATOM 596 C CA . HIS A 1 81 ? 12.712 -7.741 -8.462 1.00 75.81 81 HIS A CA 1
ATOM 597 C C . HIS A 1 81 ? 11.276 -7.816 -7.936 1.00 75.81 81 HIS A C 1
ATOM 599 O O . HIS A 1 81 ? 10.916 -8.780 -7.259 1.00 75.81 81 HIS A O 1
ATOM 605 N N . GLY A 1 82 ? 10.472 -6.788 -8.200 1.00 72.12 82 GLY A N 1
ATOM 606 C CA . GLY A 1 82 ? 9.103 -6.689 -7.738 1.00 72.12 82 GLY A CA 1
ATOM 607 C C . GLY A 1 82 ? 8.179 -7.603 -8.525 1.00 72.12 82 GLY A C 1
ATOM 608 O O . GLY A 1 82 ? 7.960 -7.401 -9.715 1.00 72.12 82 GLY A O 1
ATOM 609 N N . ASP A 1 83 ? 7.587 -8.575 -7.842 1.00 82.38 83 ASP A N 1
ATOM 610 C CA . ASP A 1 83 ? 6.358 -9.203 -8.320 1.00 82.38 83 ASP A CA 1
ATOM 611 C C . ASP A 1 83 ? 5.195 -8.179 -8.268 1.00 82.38 83 ASP A C 1
ATOM 613 O O . ASP A 1 83 ? 5.179 -7.317 -7.379 1.00 82.38 83 ASP A O 1
ATOM 617 N N . PRO A 1 84 ? 4.214 -8.237 -9.192 1.00 86.69 84 PRO A N 1
ATOM 618 C CA . PRO A 1 84 ? 3.083 -7.313 -9.204 1.00 86.69 84 PRO A CA 1
ATOM 619 C C . PRO A 1 84 ? 2.346 -7.156 -7.867 1.00 86.69 84 PRO A C 1
ATOM 621 O O . PRO A 1 84 ? 1.977 -6.039 -7.498 1.00 86.69 84 PRO A O 1
ATOM 624 N N . VAL A 1 85 ? 2.165 -8.247 -7.117 1.00 87.44 85 VAL A N 1
ATOM 625 C CA . VAL A 1 85 ? 1.479 -8.242 -5.820 1.00 87.44 85 VAL A CA 1
ATOM 626 C C . VAL A 1 85 ? 2.291 -7.490 -4.782 1.00 87.44 85 VAL A C 1
ATOM 628 O O . VAL A 1 85 ? 1.753 -6.650 -4.068 1.00 87.44 85 VAL A O 1
ATOM 631 N N . LEU A 1 86 ? 3.596 -7.735 -4.726 1.00 87.62 86 LEU A N 1
ATOM 632 C CA . LEU A 1 86 ? 4.507 -7.020 -3.834 1.00 87.62 86 LEU A CA 1
ATOM 633 C C . LEU A 1 86 ? 4.453 -5.511 -4.090 1.00 87.62 86 LEU A C 1
ATOM 635 O O . LEU A 1 86 ? 4.292 -4.742 -3.144 1.00 87.62 86 LEU A O 1
ATOM 639 N N . VAL A 1 87 ? 4.556 -5.082 -5.352 1.00 91.19 87 VAL A N 1
ATOM 640 C CA . VAL A 1 87 ? 4.533 -3.652 -5.701 1.00 91.19 87 VAL A CA 1
ATOM 641 C C . VAL A 1 87 ? 3.200 -3.020 -5.298 1.00 91.19 87 VAL A C 1
ATOM 643 O O . VAL A 1 87 ? 3.188 -1.953 -4.684 1.00 91.19 87 VAL A O 1
ATOM 646 N N . ALA A 1 88 ? 2.080 -3.696 -5.565 1.00 93.31 88 ALA A N 1
ATOM 647 C CA . ALA A 1 88 ? 0.770 -3.223 -5.131 1.00 93.31 88 ALA A CA 1
ATOM 648 C C . ALA A 1 88 ? 0.662 -3.146 -3.598 1.00 93.31 88 ALA A C 1
ATOM 650 O O . ALA A 1 88 ? 0.170 -2.155 -3.062 1.00 93.31 88 ALA A O 1
ATOM 651 N N . LEU A 1 89 ? 1.180 -4.134 -2.866 1.00 93.38 89 LEU A N 1
ATOM 652 C CA . LEU A 1 89 ? 1.195 -4.105 -1.404 1.00 93.38 89 LEU A CA 1
ATOM 653 C C . LEU A 1 89 ? 2.066 -2.971 -0.848 1.00 93.38 89 LEU A C 1
ATOM 655 O O . LEU A 1 89 ? 1.694 -2.368 0.157 1.00 93.38 89 LEU A O 1
ATOM 659 N N . VAL A 1 90 ? 3.177 -2.628 -1.505 1.00 93.06 90 VAL A N 1
ATOM 660 C CA . VAL A 1 90 ? 3.988 -1.456 -1.137 1.00 93.06 90 VAL A CA 1
ATOM 661 C C . VAL A 1 90 ? 3.188 -0.168 -1.332 1.00 93.06 90 VAL A C 1
ATOM 663 O O . VAL A 1 90 ? 3.121 0.641 -0.408 1.00 93.06 90 VAL A O 1
ATOM 666 N N . GLY A 1 91 ? 2.520 0.000 -2.478 1.00 95.31 91 GLY A N 1
ATOM 667 C CA . GLY A 1 91 ? 1.647 1.154 -2.730 1.00 95.31 91 GLY A CA 1
ATOM 668 C C . GLY A 1 91 ? 0.527 1.286 -1.691 1.00 95.31 91 GLY A C 1
ATOM 669 O O . GLY A 1 91 ? 0.285 2.375 -1.169 1.00 95.31 91 GLY A O 1
ATOM 670 N N . LEU A 1 92 ? -0.087 0.159 -1.317 1.00 96.12 92 LEU A N 1
ATOM 671 C CA . LEU A 1 92 ? -1.091 0.084 -0.254 1.00 96.12 92 LEU A CA 1
ATOM 672 C C . LEU A 1 92 ? -0.525 0.525 1.097 1.00 96.12 92 LEU A C 1
ATOM 674 O O . LEU A 1 92 ? -1.154 1.325 1.783 1.00 96.12 92 LEU A O 1
ATOM 678 N N . CYS A 1 93 ? 0.659 0.045 1.479 1.00 95.50 93 CYS A N 1
ATOM 679 C CA . CYS A 1 93 ? 1.276 0.379 2.763 1.00 95.50 93 CYS A CA 1
ATOM 680 C C . CYS A 1 93 ? 1.693 1.852 2.856 1.00 95.50 93 CYS A C 1
ATOM 682 O O . CYS A 1 93 ? 1.503 2.473 3.904 1.00 95.50 93 CYS A O 1
ATOM 684 N N . VAL A 1 94 ? 2.238 2.420 1.773 1.00 96.00 94 VAL A N 1
ATOM 685 C CA . VAL A 1 94 ? 2.580 3.850 1.717 1.00 96.00 94 VAL A CA 1
ATOM 686 C C . VAL A 1 94 ? 1.319 4.691 1.903 1.00 96.00 94 VAL A C 1
ATOM 688 O O . VAL A 1 94 ? 1.276 5.542 2.791 1.00 96.00 94 VAL A O 1
ATOM 691 N N . ALA A 1 95 ? 0.273 4.410 1.123 1.00 97.19 95 ALA A N 1
ATOM 692 C CA . ALA A 1 95 ? -0.985 5.142 1.198 1.00 97.19 95 ALA A CA 1
ATOM 693 C C . ALA A 1 95 ? -1.659 4.988 2.567 1.00 97.19 95 ALA A C 1
ATOM 695 O O . ALA A 1 95 ? -2.105 5.978 3.142 1.00 97.19 95 ALA A O 1
ATOM 696 N N . ALA A 1 96 ? -1.668 3.774 3.130 1.00 96.31 96 ALA A N 1
ATOM 697 C CA . ALA A 1 96 ? -2.195 3.508 4.465 1.00 96.31 96 ALA A CA 1
ATOM 698 C C . ALA A 1 96 ? -1.516 4.388 5.521 1.00 96.31 96 ALA A C 1
ATOM 700 O O . ALA A 1 96 ? -2.205 5.053 6.291 1.00 96.31 96 ALA A O 1
ATOM 701 N N . GLY A 1 97 ? -0.182 4.472 5.510 1.00 95.56 97 GLY A N 1
ATOM 702 C CA . GLY A 1 97 ? 0.549 5.344 6.429 1.00 95.56 97 GLY A CA 1
ATOM 703 C C . GLY A 1 97 ? 0.239 6.830 6.236 1.00 95.56 97 GLY A C 1
ATOM 704 O O . GLY A 1 97 ? 0.120 7.559 7.217 1.00 95.56 97 GLY A O 1
ATOM 705 N N . GLN A 1 98 ? 0.050 7.277 4.992 1.00 95.50 98 GLN A N 1
ATOM 706 C CA . GLN A 1 98 ? -0.285 8.672 4.676 1.00 95.50 98 GLN A CA 1
ATOM 707 C C . GLN A 1 98 ? -1.695 9.069 5.135 1.00 95.50 98 GLN A C 1
ATOM 709 O O . GLN A 1 98 ? -1.890 10.187 5.604 1.00 95.50 98 GLN A O 1
ATOM 714 N N . ILE A 1 99 ? -2.672 8.162 5.038 1.00 95.62 99 ILE A N 1
ATOM 715 C CA . ILE A 1 99 ? -4.067 8.423 5.438 1.00 95.62 99 ILE A CA 1
ATOM 716 C C . ILE A 1 99 ? -4.379 7.969 6.871 1.00 95.62 99 ILE A C 1
ATOM 718 O O . ILE A 1 99 ? -5.520 8.057 7.328 1.00 95.62 99 ILE A O 1
ATOM 722 N N . GLY A 1 100 ? -3.376 7.485 7.602 1.00 94.06 100 GLY A N 1
ATOM 723 C CA . GLY A 1 100 ? -3.491 7.110 9.005 1.00 94.06 100 GLY A CA 1
ATOM 724 C C . GLY A 1 100 ? -4.214 5.784 9.261 1.00 94.06 100 GLY A C 1
ATOM 725 O O . GLY A 1 100 ? -4.953 5.660 10.237 1.00 94.06 100 GLY A O 1
ATOM 726 N N . LEU A 1 101 ? -4.032 4.795 8.386 1.00 93.94 101 LEU A N 1
ATOM 727 C CA . LEU A 1 101 ? -4.475 3.416 8.584 1.00 93.94 101 LEU A CA 1
ATOM 728 C C . LEU A 1 101 ? -3.313 2.515 9.002 1.00 93.94 101 LEU A C 1
ATOM 730 O O . LEU A 1 101 ? -2.203 2.606 8.481 1.00 93.94 101 LEU A O 1
ATOM 734 N N . ARG A 1 102 ? -3.595 1.592 9.926 1.00 95.19 102 ARG A N 1
ATOM 735 C CA . ARG A 1 102 ? -2.660 0.522 10.295 1.00 95.19 102 ARG A CA 1
ATOM 736 C C . ARG A 1 102 ? -2.686 -0.571 9.237 1.00 95.19 102 ARG A C 1
ATOM 738 O O . ARG A 1 102 ? -3.771 -1.001 8.847 1.00 95.19 102 ARG A O 1
ATOM 745 N N . ALA A 1 103 ? -1.521 -1.051 8.819 1.00 93.44 103 ALA A N 1
ATOM 746 C CA . ALA A 1 103 ? -1.405 -2.161 7.878 1.00 93.44 103 ALA A CA 1
ATOM 747 C C . ALA A 1 103 ? -0.552 -3.285 8.470 1.00 93.44 103 ALA A C 1
ATOM 749 O O . ALA A 1 103 ? 0.583 -3.049 8.874 1.00 93.44 103 ALA A O 1
ATOM 750 N N . THR A 1 104 ? -1.086 -4.506 8.501 1.00 92.94 104 THR A N 1
ATOM 751 C CA . THR A 1 104 ? -0.333 -5.722 8.825 1.00 92.94 104 THR A CA 1
ATOM 752 C C . THR A 1 104 ? 0.081 -6.423 7.538 1.00 92.94 104 THR A C 1
ATOM 754 O O . THR A 1 104 ? -0.780 -6.826 6.755 1.00 92.94 104 THR A O 1
ATOM 757 N N . VAL A 1 105 ? 1.385 -6.579 7.314 1.00 89.50 105 VAL A N 1
ATOM 758 C CA . VAL A 1 105 ? 1.931 -7.179 6.083 1.00 89.50 105 VAL A CA 1
ATOM 759 C C . VAL A 1 105 ? 3.113 -8.105 6.358 1.00 89.50 105 VAL A C 1
ATOM 761 O O . VAL A 1 105 ? 3.644 -8.159 7.467 1.00 89.50 105 VAL A O 1
ATOM 764 N N . ASP A 1 106 ? 3.540 -8.838 5.331 1.00 86.06 106 ASP A N 1
ATOM 765 C CA . ASP A 1 106 ? 4.776 -9.615 5.375 1.00 86.06 106 ASP A CA 1
ATOM 766 C C . ASP A 1 106 ? 5.998 -8.720 5.708 1.00 86.06 106 ASP A C 1
ATOM 768 O O . ASP A 1 106 ? 6.087 -7.586 5.211 1.00 86.06 106 ASP A O 1
ATOM 772 N N . PRO A 1 107 ? 6.975 -9.199 6.509 1.00 83.75 107 PRO A N 1
ATOM 773 C CA . PRO A 1 107 ? 8.160 -8.423 6.873 1.00 83.75 107 PRO A CA 1
ATOM 774 C C . PRO A 1 107 ? 8.934 -7.843 5.686 1.00 83.75 107 PRO A C 1
ATOM 776 O O . PRO A 1 107 ? 9.559 -6.790 5.814 1.00 83.75 107 PRO A O 1
ATOM 779 N N . ALA A 1 108 ? 8.931 -8.508 4.535 1.00 80.00 108 ALA A N 1
ATOM 780 C CA . ALA A 1 108 ? 9.608 -8.008 3.356 1.00 80.00 108 ALA A CA 1
ATOM 781 C C . ALA A 1 108 ? 8.850 -6.835 2.717 1.00 80.00 108 ALA A C 1
ATOM 783 O O . ALA A 1 108 ? 9.465 -5.814 2.421 1.00 80.00 108 ALA A O 1
ATOM 784 N N . VAL A 1 109 ? 7.520 -6.902 2.613 1.00 86.81 109 VAL A N 1
ATOM 785 C CA . VAL A 1 109 ? 6.704 -5.748 2.186 1.00 86.81 109 VAL A CA 1
ATOM 786 C C . VAL A 1 109 ? 6.931 -4.565 3.130 1.00 86.81 109 VAL A C 1
ATOM 788 O O . VAL A 1 109 ? 7.154 -3.443 2.671 1.00 86.81 109 VAL A O 1
ATOM 791 N N . ALA A 1 110 ? 6.970 -4.812 4.444 1.00 88.75 110 ALA A N 1
ATOM 792 C CA . ALA A 1 110 ? 7.256 -3.772 5.429 1.00 88.75 110 ALA A CA 1
ATOM 793 C C . ALA A 1 110 ? 8.645 -3.143 5.222 1.00 88.75 110 ALA A C 1
ATOM 795 O O . ALA A 1 110 ? 8.772 -1.920 5.246 1.00 88.75 110 ALA A O 1
ATOM 796 N N . ARG A 1 111 ? 9.689 -3.948 4.976 1.00 85.50 111 ARG A N 1
ATOM 797 C CA . ARG A 1 111 ? 11.042 -3.441 4.682 1.00 85.50 111 ARG A CA 1
ATOM 798 C C . ARG A 1 111 ? 11.084 -2.608 3.402 1.00 85.50 111 ARG A C 1
ATOM 800 O O . ARG A 1 111 ? 11.657 -1.524 3.429 1.00 85.50 111 ARG A O 1
ATOM 807 N N . ALA A 1 112 ? 10.462 -3.078 2.321 1.00 85.44 112 ALA A N 1
ATOM 808 C CA . ALA A 1 112 ? 10.429 -2.357 1.050 1.00 85.44 112 ALA A CA 1
ATOM 809 C C . ALA A 1 112 ? 9.712 -1.015 1.229 1.00 85.44 112 ALA A C 1
ATOM 811 O O . ALA A 1 112 ? 10.251 0.030 0.887 1.00 85.44 112 ALA A O 1
ATOM 812 N N . THR A 1 113 ? 8.552 -1.025 1.887 1.00 91.12 113 THR A N 1
ATOM 813 C CA . THR A 1 113 ? 7.787 0.193 2.181 1.00 91.12 113 THR A CA 1
ATOM 814 C C . THR A 1 113 ? 8.603 1.194 3.006 1.00 91.12 113 THR A C 1
ATOM 816 O O . THR A 1 113 ? 8.622 2.378 2.683 1.00 91.12 113 THR A O 1
ATOM 819 N N . ARG A 1 114 ? 9.323 0.740 4.042 1.00 90.44 114 ARG A N 1
ATOM 820 C CA . ARG A 1 114 ? 10.186 1.609 4.866 1.00 90.44 114 ARG A CA 1
ATOM 821 C C . ARG A 1 114 ? 11.357 2.195 4.082 1.00 90.44 114 ARG A C 1
ATOM 823 O O . ARG A 1 114 ? 11.732 3.329 4.354 1.00 90.44 114 ARG A O 1
ATOM 830 N N . ALA A 1 115 ? 11.913 1.445 3.132 1.00 86.62 115 ALA A N 1
ATOM 831 C CA . ALA A 1 115 ? 12.967 1.943 2.254 1.00 86.62 115 ALA A CA 1
ATOM 832 C C . ALA A 1 115 ? 12.449 3.051 1.320 1.00 86.62 115 ALA A C 1
ATOM 834 O O . ALA A 1 115 ? 13.151 4.033 1.108 1.00 86.62 115 ALA A O 1
ATOM 835 N N . LEU A 1 116 ? 11.215 2.927 0.808 1.00 86.81 116 LEU A N 1
ATOM 836 C CA . LEU A 1 116 ? 10.586 3.967 -0.019 1.00 86.81 116 LEU A CA 1
ATOM 837 C C . LEU A 1 116 ? 10.170 5.190 0.797 1.00 86.81 116 LEU A C 1
ATOM 839 O O . LEU A 1 116 ? 10.364 6.320 0.360 1.00 86.81 116 LEU A O 1
ATOM 843 N N . HIS A 1 117 ? 9.548 4.971 1.954 1.00 90.12 117 HIS A N 1
ATOM 844 C CA . HIS A 1 117 ? 8.929 6.040 2.724 1.00 90.12 117 HIS A CA 1
ATOM 845 C C . HIS A 1 117 ? 9.113 5.814 4.233 1.00 90.12 117 HIS A C 1
ATOM 847 O O . HIS A 1 117 ? 8.187 5.367 4.913 1.00 90.12 117 HIS A O 1
ATOM 853 N N . PRO A 1 118 ? 10.275 6.172 4.813 1.00 88.69 118 PRO A N 1
ATOM 854 C CA . PRO A 1 118 ? 10.594 5.893 6.218 1.00 88.69 118 PRO A CA 1
ATOM 855 C C . PRO A 1 118 ? 9.538 6.390 7.216 1.00 88.69 118 PRO A C 1
ATOM 857 O O . PRO A 1 118 ? 9.259 5.725 8.213 1.00 88.69 118 PRO A O 1
ATOM 860 N N . GLY A 1 119 ? 8.885 7.520 6.914 1.00 92.25 119 GLY A N 1
ATOM 861 C CA . GLY A 1 119 ? 7.840 8.112 7.755 1.00 92.25 119 GLY A CA 1
ATOM 862 C C . GLY A 1 119 ? 6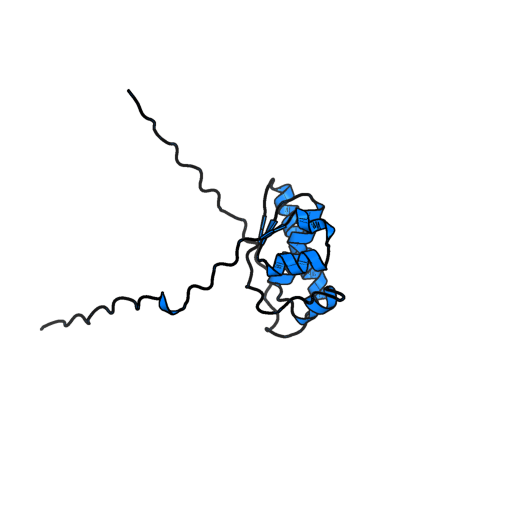.585 7.251 7.951 1.00 92.25 119 GLY A C 1
ATOM 863 O O . GLY A 1 119 ? 5.841 7.491 8.897 1.00 92.25 119 GLY A O 1
ATOM 864 N N . VAL A 1 120 ? 6.348 6.227 7.118 1.00 94.25 120 VAL A N 1
ATOM 865 C CA . VAL A 1 120 ? 5.198 5.323 7.305 1.00 94.25 120 VAL A CA 1
ATOM 866 C C . VAL A 1 120 ? 5.501 4.157 8.245 1.00 94.25 120 VAL A C 1
ATOM 868 O O . VAL A 1 120 ? 4.585 3.434 8.619 1.00 94.25 120 VAL A O 1
ATOM 871 N N . ALA A 1 121 ? 6.757 3.974 8.674 1.00 92.62 121 ALA A N 1
ATOM 872 C CA . ALA A 1 121 ? 7.160 2.858 9.532 1.00 92.62 121 ALA A CA 1
ATOM 873 C C . ALA A 1 121 ? 6.289 2.676 10.791 1.00 92.62 121 ALA A C 1
ATOM 875 O O . ALA A 1 121 ? 5.950 1.526 11.081 1.00 92.62 121 ALA A O 1
ATOM 876 N N . PRO A 1 122 ? 5.870 3.746 11.503 1.00 95.62 122 PRO A N 1
ATOM 877 C CA . PRO A 1 122 ? 5.017 3.613 12.679 1.00 95.62 122 PRO A CA 1
ATOM 878 C C . PRO A 1 122 ? 3.625 3.062 12.385 1.00 95.62 122 PRO A C 1
ATOM 880 O O . PRO A 1 122 ? 2.952 2.693 13.335 1.00 95.62 122 PRO A O 1
ATOM 883 N N . TRP A 1 123 ? 3.183 3.017 11.125 1.00 95.19 123 TRP A N 1
ATOM 884 C CA . TRP A 1 123 ? 1.860 2.541 10.700 1.00 95.19 123 TRP A CA 1
ATOM 885 C C . TRP A 1 123 ? 1.858 1.077 10.244 1.00 95.19 123 TRP A C 1
ATOM 887 O O . TRP A 1 123 ? 0.793 0.520 9.972 1.00 95.19 123 TRP A O 1
ATOM 897 N N . LEU A 1 124 ? 3.040 0.457 10.166 1.00 92.44 124 LEU A N 1
ATOM 898 C CA . LEU A 1 124 ? 3.221 -0.900 9.662 1.00 92.44 124 LEU A CA 1
ATOM 899 C C . LEU A 1 124 ? 3.434 -1.887 10.803 1.00 92.44 124 LEU A C 1
ATOM 901 O O . LEU A 1 124 ? 4.484 -1.898 11.453 1.00 92.44 124 LEU A O 1
ATOM 905 N N . ASP A 1 125 ? 2.477 -2.788 10.944 1.00 90.88 125 ASP A N 1
ATOM 906 C CA . ASP A 1 125 ? 2.633 -4.013 11.702 1.00 90.88 125 ASP A CA 1
ATOM 907 C C . ASP A 1 125 ? 3.143 -5.102 10.751 1.00 90.88 125 ASP A C 1
ATOM 909 O O . ASP A 1 125 ? 2.830 -5.131 9.559 1.00 90.88 125 ASP A O 1
ATOM 913 N N . HIS A 1 126 ? 3.952 -6.018 11.260 1.00 79.25 126 HIS A N 1
ATOM 914 C CA . HIS A 1 126 ? 4.354 -7.193 10.500 1.00 79.25 126 HIS A CA 1
ATOM 915 C C . HIS A 1 126 ? 4.050 -8.413 11.342 1.00 79.25 126 HIS A C 1
ATOM 917 O O . HIS A 1 126 ? 4.442 -8.483 12.508 1.00 79.25 126 HIS A O 1
ATOM 923 N N . ALA A 1 127 ? 3.305 -9.353 10.762 1.00 66.62 127 ALA A N 1
ATOM 924 C CA . ALA A 1 127 ? 3.102 -10.631 11.416 1.00 66.62 127 ALA A CA 1
ATOM 925 C C . ALA A 1 127 ? 4.481 -11.291 11.587 1.00 66.62 127 ALA A C 1
ATOM 927 O O . ALA A 1 127 ? 5.311 -11.205 10.670 1.00 66.62 127 ALA A O 1
ATOM 928 N N . PRO A 1 128 ? 4.766 -11.926 12.737 1.00 55.84 128 PRO A N 1
ATOM 929 C CA . PRO A 1 128 ? 5.955 -12.753 12.844 1.00 55.84 128 PRO A CA 1
ATOM 930 C C . PRO A 1 128 ? 5.907 -13.769 11.704 1.00 55.84 128 PRO A C 1
ATOM 932 O O . PRO A 1 128 ? 4.874 -14.403 11.480 1.00 55.84 128 PRO A O 1
ATOM 935 N N . SER A 1 129 ? 7.004 -13.871 10.950 1.00 51.88 129 SER A N 1
ATOM 936 C CA . SER A 1 129 ? 7.105 -14.848 9.867 1.00 51.88 129 SER A CA 1
ATOM 937 C C . SER A 1 129 ? 6.727 -16.214 10.443 1.00 51.88 129 SER A C 1
ATOM 939 O O . SER A 1 129 ? 7.287 -16.570 11.489 1.00 51.88 129 SER A O 1
ATOM 941 N N . PRO A 1 130 ? 5.778 -16.967 9.853 1.00 50.00 130 PRO A N 1
ATOM 942 C CA . PRO A 1 130 ? 5.514 -18.314 10.317 1.00 50.00 130 PRO A CA 1
ATOM 943 C C . PRO A 1 130 ? 6.843 -19.056 10.238 1.00 50.00 130 PRO A C 1
ATOM 945 O O . PRO A 1 130 ? 7.427 -19.187 9.160 1.00 50.00 130 PRO A O 1
ATOM 948 N N . CYS A 1 131 ? 7.358 -19.450 11.405 1.00 41.19 131 CYS A N 1
ATOM 949 C CA . CYS A 1 131 ? 8.572 -20.241 11.505 1.00 41.19 131 CYS A CA 1
ATOM 950 C C . CYS A 1 131 ? 8.431 -21.380 10.488 1.00 41.19 131 CYS A C 1
ATOM 952 O O . CYS A 1 131 ? 7.392 -22.053 10.519 1.00 41.19 131 CYS A O 1
ATOM 954 N N . PRO A 1 132 ? 9.367 -21.562 9.539 1.00 46.28 132 PRO A N 1
ATOM 955 C CA . PRO A 1 132 ? 9.269 -22.666 8.606 1.00 46.28 132 PRO A CA 1
ATOM 956 C C . PRO A 1 132 ? 9.294 -23.931 9.452 1.00 46.28 132 PRO A C 1
ATOM 958 O O . PRO A 1 132 ? 10.336 -24.304 9.987 1.00 46.28 132 PRO A O 1
ATOM 961 N N . LEU A 1 133 ? 8.127 -24.550 9.645 1.00 49.94 133 LEU A N 1
ATOM 962 C CA . LEU A 1 133 ? 8.056 -25.827 10.327 1.00 49.94 133 LEU A CA 1
ATOM 963 C C . LEU A 1 133 ? 9.005 -26.752 9.563 1.00 49.94 133 LEU A C 1
ATOM 965 O O . LEU A 1 133 ? 8.867 -26.865 8.337 1.00 49.94 133 LEU A O 1
ATOM 969 N N . PRO A 1 134 ? 9.994 -27.369 10.232 1.00 43.81 134 PRO A N 1
ATOM 970 C CA . PRO A 1 134 ? 10.863 -28.313 9.563 1.00 43.81 134 PR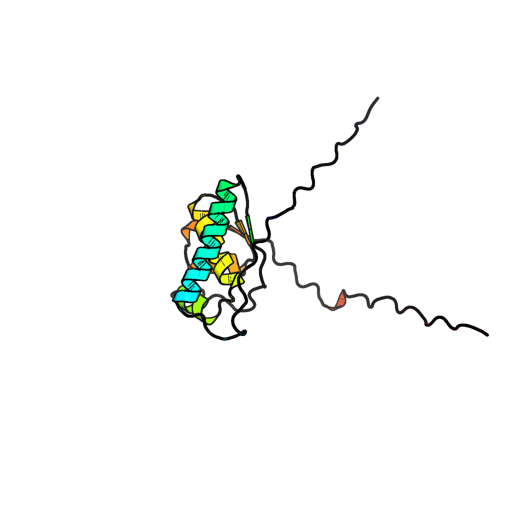O A CA 1
ATOM 971 C C . PRO A 1 134 ? 9.980 -29.367 8.893 1.00 43.81 134 PRO A C 1
ATOM 973 O O . PRO A 1 134 ? 9.036 -29.881 9.496 1.00 43.81 134 PRO A O 1
ATOM 976 N N . VAL A 1 135 ? 10.286 -29.678 7.630 1.00 55.72 135 VAL A N 1
ATOM 977 C CA . VAL A 1 135 ? 9.580 -30.665 6.787 1.00 55.72 135 VAL A CA 1
ATOM 978 C C . VAL A 1 135 ? 9.333 -31.997 7.519 1.00 55.72 135 VAL A C 1
ATOM 980 O O . VAL A 1 135 ? 8.371 -32.699 7.213 1.00 55.72 135 VAL A O 1
ATOM 983 N N . ALA A 1 136 ? 10.129 -32.291 8.549 1.00 56.31 136 ALA A N 1
ATOM 984 C CA . ALA A 1 136 ? 9.986 -33.414 9.469 1.00 56.31 136 ALA A CA 1
ATOM 985 C C . ALA A 1 136 ? 8.642 -33.497 10.231 1.00 56.31 136 ALA A C 1
ATOM 987 O O . ALA A 1 136 ? 8.327 -34.557 10.762 1.00 56.31 136 ALA A O 1
ATOM 988 N N . ALA A 1 137 ? 7.829 -32.433 10.288 1.00 49.75 137 ALA A N 1
ATOM 989 C CA . ALA A 1 137 ? 6.523 -32.461 10.959 1.00 49.75 137 ALA A CA 1
ATOM 990 C C . ALA A 1 137 ? 5.354 -32.897 10.053 1.00 49.75 137 ALA A C 1
ATOM 992 O O . ALA A 1 137 ? 4.227 -33.056 10.533 1.00 49.75 137 ALA A O 1
ATOM 993 N N . ARG A 1 138 ? 5.586 -33.128 8.751 1.00 48.50 138 ARG A N 1
ATOM 994 C CA . ARG A 1 138 ? 4.582 -33.780 7.900 1.00 48.50 138 ARG A CA 1
ATOM 995 C C . ARG A 1 138 ? 4.523 -35.257 8.278 1.00 48.50 138 ARG A C 1
ATOM 997 O O . ARG A 1 138 ? 5.266 -36.067 7.732 1.00 48.50 138 ARG A O 1
ATOM 1004 N N . ARG A 1 139 ? 3.627 -35.616 9.206 1.00 54.31 139 ARG A N 1
ATOM 1005 C CA . ARG A 1 139 ? 3.197 -37.014 9.344 1.00 54.31 139 ARG A CA 1
ATOM 1006 C C . ARG A 1 139 ? 2.784 -37.500 7.948 1.00 54.31 139 ARG A C 1
ATOM 1008 O O . ARG A 1 139 ? 1.945 -36.837 7.331 1.00 54.31 139 ARG A O 1
ATOM 1015 N N . PRO A 1 140 ? 3.353 -38.599 7.426 1.00 55.03 140 PRO 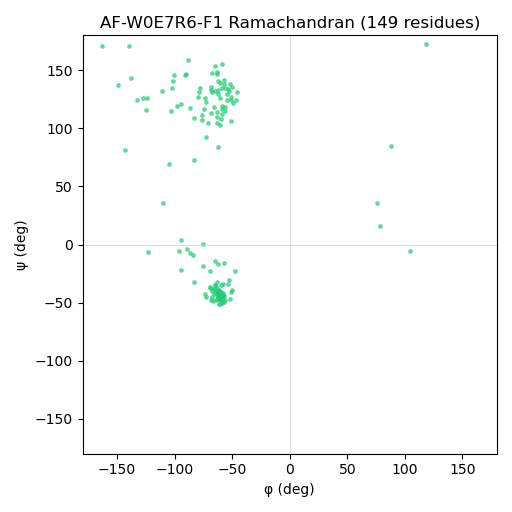A N 1
ATOM 1016 C CA . PRO A 1 140 ? 2.811 -39.210 6.225 1.00 55.03 140 PRO A CA 1
ATOM 1017 C C . PRO A 1 140 ? 1.336 -39.525 6.487 1.00 55.03 140 PRO A C 1
ATOM 1019 O O . PRO A 1 140 ? 0.974 -39.991 7.571 1.00 55.03 140 PRO A O 1
ATOM 1022 N N . ALA A 1 141 ? 0.481 -39.187 5.521 1.00 59.72 141 ALA A N 1
ATOM 1023 C CA . ALA A 1 141 ? -0.933 -39.522 5.581 1.00 59.72 141 ALA A CA 1
ATOM 1024 C C . ALA A 1 141 ? -1.074 -41.028 5.869 1.00 59.72 141 ALA A C 1
ATOM 1026 O O . ALA A 1 141 ? -0.308 -41.809 5.299 1.00 59.72 141 ALA A O 1
ATOM 1027 N N . PRO A 1 142 ? -2.007 -41.455 6.740 1.00 55.97 142 PRO A N 1
ATOM 1028 C CA . PRO A 1 142 ? -2.230 -42.872 6.970 1.00 55.97 142 PRO A CA 1
ATOM 1029 C C . PRO A 1 142 ? -2.618 -43.516 5.639 1.00 55.97 142 PRO A C 1
ATOM 1031 O O . PRO A 1 142 ? -3.671 -43.225 5.069 1.00 55.97 142 PRO A O 1
ATOM 1034 N N . THR A 1 143 ? -1.735 -44.363 5.120 1.00 63.09 143 THR A N 1
ATOM 1035 C CA . THR A 1 143 ? -1.985 -45.193 3.949 1.00 63.09 143 THR A CA 1
ATOM 1036 C C . THR A 1 143 ? -3.176 -46.086 4.283 1.00 63.09 143 THR A C 1
ATOM 1038 O O . THR A 1 143 ? -3.068 -46.985 5.116 1.00 63.09 143 THR A O 1
ATOM 1041 N N . ARG A 1 144 ? -4.343 -45.823 3.682 1.00 53.44 144 ARG A N 1
ATOM 1042 C CA . ARG A 1 144 ? -5.462 -46.772 3.730 1.00 53.44 144 ARG A CA 1
ATOM 1043 C C . ARG A 1 144 ? -4.986 -48.075 3.073 1.00 53.44 144 ARG A C 1
ATOM 1045 O O . ARG A 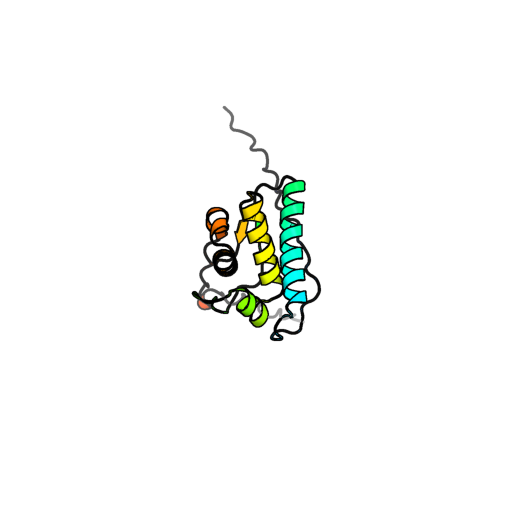1 144 ? -4.521 -48.006 1.934 1.00 53.44 144 ARG A O 1
ATOM 1052 N N . PRO A 1 145 ? -5.084 -49.238 3.739 1.00 60.50 145 PRO A N 1
ATOM 1053 C CA . PRO A 1 145 ? -4.846 -50.506 3.067 1.00 60.50 145 PRO A CA 1
ATOM 1054 C C . PRO A 1 145 ? -5.896 -50.701 1.958 1.00 60.50 145 PRO A C 1
ATOM 1056 O O . PRO A 1 145 ? -7.031 -50.231 2.105 1.00 60.50 145 PRO A O 1
ATOM 1059 N N . PRO A 1 146 ? -5.539 -51.357 0.842 1.00 57.34 146 PRO A N 1
ATOM 1060 C CA . PRO A 1 146 ? -6.489 -51.641 -0.221 1.00 57.34 146 PRO A CA 1
ATOM 1061 C C . PRO A 1 146 ? -7.599 -52.554 0.312 1.00 57.34 146 PRO A C 1
ATOM 1063 O O . PRO A 1 146 ? -7.334 -53.587 0.925 1.00 57.34 146 PRO A O 1
ATOM 1066 N N . LEU A 1 147 ? -8.850 -52.154 0.079 1.00 53.62 147 LEU A N 1
ATOM 1067 C CA . LEU A 1 147 ? -10.024 -53.000 0.274 1.00 53.62 147 LEU A CA 1
ATOM 1068 C C . LEU A 1 147 ? -9.918 -54.180 -0.699 1.00 53.62 147 LEU A C 1
ATOM 1070 O O . LEU A 1 147 ? -10.124 -54.023 -1.901 1.00 53.62 147 LEU A O 1
ATOM 1074 N N . VAL A 1 148 ? -9.570 -55.355 -0.178 1.00 58.19 148 VAL A N 1
ATOM 1075 C CA . VAL A 1 148 ? -9.709 -56.619 -0.901 1.00 58.19 148 VAL A CA 1
ATOM 1076 C C . VAL A 1 148 ? -11.193 -56.980 -0.875 1.00 58.19 148 VAL A C 1
ATOM 1078 O O . VAL A 1 148 ? -11.728 -57.335 0.173 1.00 58.19 148 VAL A O 1
ATOM 1081 N N . LEU A 1 149 ? -11.870 -56.848 -2.016 1.00 49.28 149 LEU A N 1
ATOM 1082 C CA . LEU A 1 149 ? -13.168 -57.482 -2.239 1.00 49.28 149 LEU A CA 1
ATOM 1083 C C . LEU A 1 149 ? -12.921 -58.987 -2.382 1.00 49.28 149 LEU A C 1
ATOM 1085 O O . LEU A 1 149 ? -12.391 -5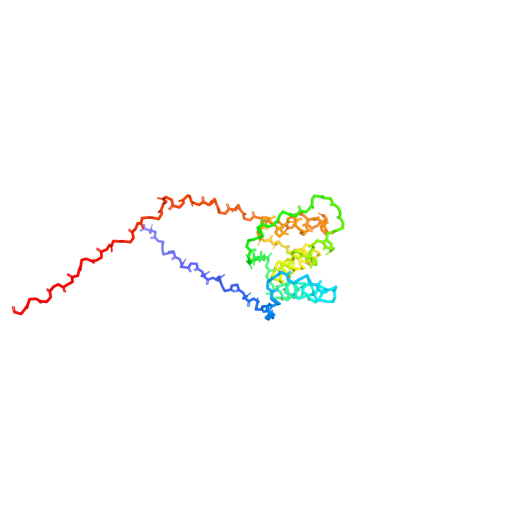9.434 -3.397 1.00 49.28 149 LEU A O 1
ATOM 1089 N N . ALA A 1 150 ? -13.257 -59.749 -1.343 1.00 54.28 150 ALA A N 1
ATOM 1090 C CA . ALA A 1 150 ? -13.360 -61.198 -1.436 1.00 54.28 150 ALA A CA 1
ATOM 1091 C C . ALA A 1 150 ? -14.628 -61.545 -2.233 1.00 54.28 150 ALA A C 1
ATOM 1093 O O . ALA A 1 150 ? -15.719 -61.091 -1.878 1.00 54.28 150 ALA A O 1
ATOM 1094 N N . GLY A 1 151 ? -14.448 -62.290 -3.324 1.00 52.94 151 GLY A N 1
ATOM 1095 C CA . GLY A 1 151 ? -15.502 -63.076 -3.968 1.0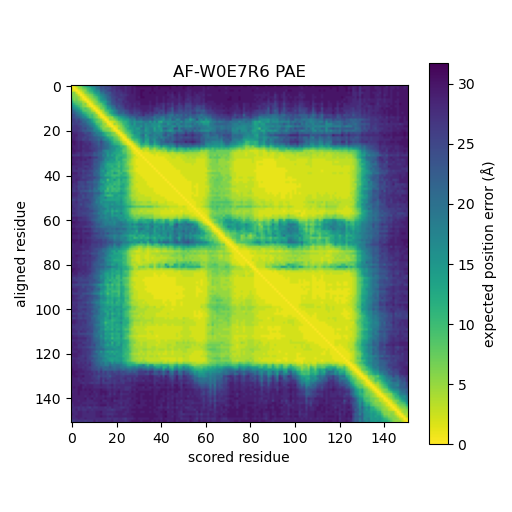0 52.94 151 GLY A CA 1
ATOM 1096 C C . GLY A 1 151 ? -15.593 -64.465 -3.356 1.00 52.94 151 GLY A C 1
ATOM 1097 O O . GLY A 1 151 ? -14.617 -64.873 -2.684 1.00 52.94 151 GLY A O 1
#

pLDDT: mean 73.74, std 20.09, range [37.28, 97.62]

Secondary structure (DSSP, 8-state):
----PPPPP---------PPP-PPPTTPPPPHHHHHHHHHHHHHHHHHHHHTT--EEE-------SPPPSSS-HHHHHHHH--HHHHHHHHHHHHHHHHT-EEEE-HHHHHHHHHH-GGGGGGEEEPPP-----GGG-PPP--PPP-----

Organism: NCBI:txid765910

Foldseek 3Di:
DDDDDDDDDDPPPPPPDDDDPDWDPPQDFADLVLLVVLLVLLLVVLVVCVVVVNQAAEQDDDAQPDDQDPDDDLSNVCRRRNTSSLSSLLSNLLNCLVVVHAYEYAPRSLVSNCSNPVSSNVRYHYDDDPDPDPPVPPDPDPPDDDPDDDD

Sequence (151 aa):
MTPSDVPAEPSALDGERIALPECAPCGAALSVHRLDVLLSIGRHAAERARLAGVVRLRGEGPLLRVAIPLLGDPYPWLARHGDPVLVALVGLCVAAGQIGLRATVDPAVARATRALHPGVAPWLDHAPSPCPLPVAARRPAPTRPPLVLAG

Mean predicted aligned error: 14.54 Å

Radius of gyration: 21.27 Å; Cα contacts (8 Å, |Δi|>4): 174; chains: 1; bounding box: 49×72×57 Å